Protein AF-A0A7S2RXZ2-F1 (afdb_monomer)

InterPro domains:
  IPR036188 FAD/NAD(P)-binding domain superfamily [G3DSA:3.50.50.60] (1-121)
  IPR036188 FAD/NAD(P)-bindi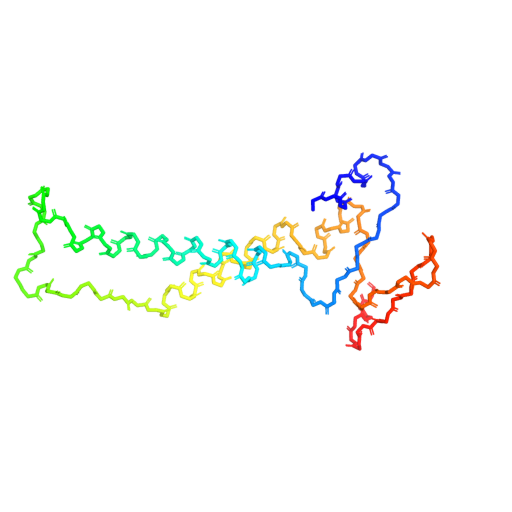ng domain superfamily [SSF51905] (6-117)

Organism: NCBI:txid1034831

Structure (mmCIF, N/CA/C/O backbone):
data_AF-A0A7S2RXZ2-F1
#
_entry.id   AF-A0A7S2RXZ2-F1
#
loop_
_atom_site.group_PDB
_atom_site.id
_atom_site.type_symbol
_atom_site.label_atom_id
_atom_site.label_alt_id
_atom_site.label_comp_id
_atom_site.label_asym_id
_atom_site.label_entity_id
_atom_site.label_seq_id
_atom_site.pdbx_PDB_ins_code
_atom_sit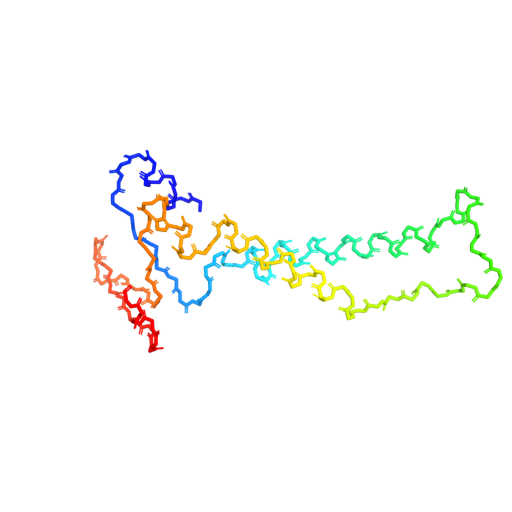e.Cartn_x
_atom_site.Cartn_y
_atom_site.Cartn_z
_atom_site.occupancy
_atom_site.B_iso_or_equiv
_atom_site.auth_seq_id
_atom_site.auth_comp_id
_atom_site.auth_asym_id
_atom_site.auth_atom_id
_atom_site.pdbx_PDB_model_num
ATOM 1 N N . ALA A 1 1 ? -8.843 8.563 5.090 1.00 66.25 1 ALA A N 1
ATOM 2 C CA . ALA A 1 1 ? -9.377 9.857 4.592 1.00 66.25 1 ALA A CA 1
ATOM 3 C C . ALA A 1 1 ? -10.456 10.448 5.511 1.00 66.25 1 ALA A C 1
ATOM 5 O O . ALA A 1 1 ? -10.205 11.487 6.108 1.00 66.25 1 ALA A O 1
ATOM 6 N N . PHE A 1 2 ? -11.617 9.803 5.693 1.00 82.88 2 PHE A N 1
ATOM 7 C CA . PHE A 1 2 ? -12.690 10.344 6.550 1.00 82.88 2 PHE A CA 1
ATOM 8 C C . PHE A 1 2 ? -12.361 10.365 8.046 1.00 82.88 2 PHE A C 1
ATOM 10 O O . PHE A 1 2 ? -12.740 11.308 8.733 1.00 82.88 2 PHE A O 1
ATOM 17 N N . SER A 1 3 ? -11.607 9.378 8.535 1.00 85.62 3 SER A N 1
ATOM 18 C CA . S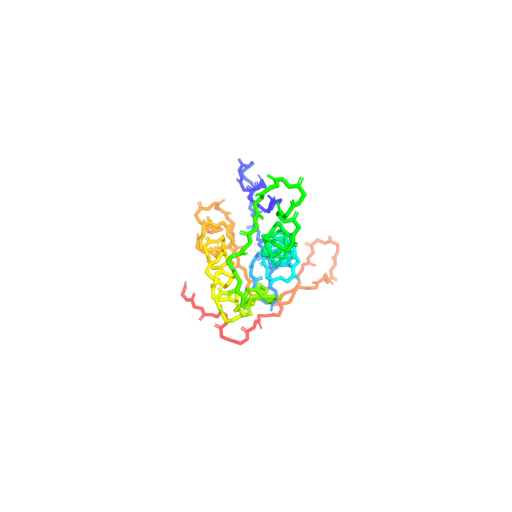ER A 1 3 ? -11.147 9.348 9.927 1.00 85.62 3 SER A CA 1
ATOM 19 C C . SER A 1 3 ? -10.316 10.590 10.281 1.00 85.62 3 SER A C 1
ATOM 21 O O . SER A 1 3 ? -10.654 11.324 11.206 1.00 85.62 3 SER A O 1
ATOM 23 N N . ARG A 1 4 ? -9.294 10.881 9.463 1.00 87.25 4 ARG A N 1
ATOM 24 C CA . ARG A 1 4 ? -8.438 12.079 9.564 1.00 87.25 4 ARG A CA 1
ATOM 25 C C . ARG A 1 4 ? -9.262 13.369 9.495 1.00 87.25 4 ARG A C 1
ATOM 27 O O . ARG A 1 4 ? -9.003 14.308 10.238 1.00 87.25 4 ARG A O 1
ATOM 34 N N . PHE A 1 5 ? -10.260 13.423 8.610 1.00 89.75 5 PHE A N 1
ATOM 35 C CA . PHE A 1 5 ? -11.153 14.578 8.506 1.00 89.75 5 PHE A CA 1
ATOM 36 C C . PHE A 1 5 ? -11.950 14.785 9.800 1.00 89.75 5 PHE A C 1
ATOM 38 O O . PHE A 1 5 ? -11.916 15.876 10.348 1.00 89.75 5 PHE A O 1
ATOM 45 N N . GLY A 1 6 ? -12.593 13.747 10.345 1.00 89.38 6 GLY A N 1
ATOM 46 C CA . GLY A 1 6 ? -13.354 13.854 11.596 1.00 89.38 6 GLY A CA 1
ATOM 47 C C . GLY A 1 6 ? -12.516 14.351 12.780 1.00 89.38 6 GLY A C 1
ATOM 48 O O . GLY A 1 6 ? -12.963 15.235 13.513 1.00 89.38 6 GLY A O 1
ATOM 49 N N . ALA A 1 7 ? -11.284 13.852 12.916 1.00 91.00 7 ALA A N 1
ATOM 50 C CA . ALA A 1 7 ? -10.361 14.283 13.966 1.00 91.00 7 ALA A CA 1
ATOM 51 C C . ALA A 1 7 ? -9.983 15.771 13.837 1.00 91.00 7 ALA A C 1
ATOM 53 O O . ALA A 1 7 ? -10.002 16.500 14.827 1.00 91.00 7 ALA A O 1
ATOM 54 N N . LYS A 1 8 ? -9.763 16.273 12.609 1.00 90.56 8 LYS A N 1
ATOM 55 C CA . LYS A 1 8 ? -9.511 17.707 12.355 1.00 90.56 8 LYS A CA 1
ATOM 56 C C . LYS A 1 8 ? -10.661 18.625 12.788 1.00 90.56 8 LYS A C 1
ATOM 58 O O . LYS A 1 8 ? -10.418 19.790 13.078 1.00 90.56 8 LYS A O 1
ATOM 63 N N . PHE A 1 9 ? -11.892 18.117 12.857 1.00 92.81 9 PHE A N 1
ATOM 64 C CA . PHE A 1 9 ? -13.062 18.849 13.365 1.00 92.81 9 PHE A CA 1
ATOM 65 C C . PHE A 1 9 ? -13.337 18.585 14.857 1.00 92.81 9 PHE A C 1
ATOM 67 O O . PHE A 1 9 ? -14.449 18.822 15.336 1.00 92.81 9 PHE A O 1
ATOM 74 N N . GLY A 1 10 ? -12.349 18.071 15.597 1.00 91.00 10 GLY A N 1
ATOM 75 C CA . GLY A 1 10 ? -12.437 17.853 17.042 1.00 91.00 10 GLY A CA 1
ATOM 76 C C . GLY A 1 10 ? -13.372 16.714 17.448 1.00 91.00 10 GLY A C 1
ATOM 77 O O . GLY A 1 10 ? -13.859 16.689 18.578 1.00 91.00 10 GLY A O 1
ATOM 78 N N . LYS A 1 11 ? -13.684 15.781 16.539 1.00 95.06 11 LYS A N 1
ATOM 79 C CA . LYS A 1 11 ? -14.462 14.584 16.882 1.00 95.06 11 LYS A CA 1
ATOM 80 C C . LYS A 1 11 ? -13.544 13.501 17.433 1.00 95.06 11 LYS A C 1
ATOM 82 O O . LYS A 1 11 ? -12.430 13.324 16.952 1.00 95.06 11 LYS A O 1
ATOM 87 N N . SER A 1 12 ? -14.049 12.734 18.397 1.00 94.81 12 SER A N 1
ATOM 88 C CA . SER A 1 12 ? -13.418 11.474 18.787 1.00 94.81 12 SER A CA 1
ATOM 89 C C . SER A 1 12 ? -13.628 10.459 17.666 1.00 94.81 12 SER A C 1
ATOM 91 O O . SER A 1 12 ? -14.768 10.192 17.277 1.00 94.81 12 SER A O 1
ATOM 93 N N . VAL A 1 13 ? -12.533 9.943 17.108 1.00 96.38 13 VAL A N 1
ATOM 94 C CA . VAL A 1 13 ? -12.555 9.031 15.963 1.00 96.38 13 VAL A CA 1
ATOM 95 C C . VAL A 1 13 ? -11.768 7.770 16.289 1.00 96.38 13 VAL A C 1
ATOM 97 O O . VAL A 1 13 ? -10.622 7.830 16.734 1.00 96.38 13 VAL A O 1
ATOM 100 N N . VAL A 1 14 ? -12.383 6.627 15.994 1.00 95.12 14 VAL A N 1
ATOM 101 C CA . VAL A 1 14 ? -11.741 5.314 16.013 1.00 95.12 14 VAL A CA 1
ATOM 102 C C . VAL A 1 14 ? -11.761 4.741 14.596 1.00 95.12 14 VAL A C 1
ATOM 104 O O . VAL A 1 14 ? -12.796 4.758 13.930 1.00 95.12 14 VAL A O 1
ATOM 107 N N . LEU A 1 15 ? -10.617 4.243 14.134 1.00 94.94 15 LEU A N 1
ATOM 108 C CA . LEU A 1 15 ? -10.464 3.440 12.925 1.00 94.94 15 LEU A CA 1
ATOM 109 C C . LEU A 1 15 ? -10.327 1.973 13.339 1.00 94.94 15 LEU A C 1
ATOM 111 O O . LEU A 1 15 ? -9.436 1.643 14.114 1.00 94.94 15 LEU A O 1
ATOM 115 N N . VAL A 1 16 ? -11.181 1.097 12.814 1.00 95.31 16 VAL A N 1
ATOM 116 C CA . VAL A 1 16 ? -11.057 -0.352 13.016 1.00 95.31 16 VAL A CA 1
ATOM 117 C C . VAL A 1 16 ? -10.643 -0.996 11.699 1.00 95.31 16 VAL A C 1
ATOM 119 O O . VAL A 1 16 ? -11.320 -0.798 10.692 1.00 95.31 16 VAL A O 1
ATOM 122 N N . GLU A 1 17 ? -9.542 -1.743 11.706 1.00 94.06 17 GLU A N 1
ATOM 123 C CA . GLU A 1 17 ? -8.997 -2.425 10.528 1.00 94.06 17 GLU A CA 1
ATOM 124 C C . GLU A 1 17 ? -8.689 -3.887 10.861 1.00 94.06 17 GLU A C 1
ATOM 126 O O . GLU A 1 17 ? -8.060 -4.179 11.869 1.00 94.06 17 GLU A O 1
ATOM 131 N N . LYS A 1 18 ? -9.121 -4.820 10.012 1.00 93.19 18 LYS A N 1
ATOM 132 C CA . LYS A 1 18 ? -8.966 -6.266 10.245 1.00 93.19 18 LYS A CA 1
ATOM 133 C C . LYS A 1 18 ? -7.638 -6.828 9.745 1.00 93.19 18 LYS A C 1
ATOM 135 O O . LYS A 1 18 ? -7.302 -7.960 10.067 1.00 93.19 18 LYS A O 1
ATOM 140 N N . ALA A 1 19 ? -6.962 -6.118 8.852 1.00 90.06 19 ALA A N 1
ATOM 141 C CA . ALA A 1 19 ? -5.728 -6.563 8.232 1.00 90.06 19 ALA A CA 1
ATOM 142 C C . ALA A 1 19 ? -4.669 -5.471 8.376 1.00 90.06 19 ALA A C 1
ATOM 144 O O . ALA A 1 19 ? -4.122 -5.275 9.456 1.00 90.06 19 ALA A O 1
ATOM 145 N N . ARG A 1 20 ? -4.377 -4.752 7.291 1.00 89.81 20 ARG A N 1
ATOM 146 C CA . ARG A 1 20 ? -3.352 -3.712 7.261 1.00 89.81 20 ARG A CA 1
ATOM 147 C C . ARG A 1 20 ? -3.974 -2.379 6.881 1.00 89.81 20 ARG A C 1
ATOM 149 O O . ARG A 1 20 ? -4.712 -2.294 5.898 1.00 89.81 20 ARG A O 1
ATOM 156 N N . THR A 1 21 ? -3.648 -1.335 7.639 1.00 91.62 21 THR A N 1
ATOM 157 C CA . THR A 1 21 ? -4.109 0.026 7.352 1.00 91.62 21 THR A CA 1
ATOM 158 C C . THR A 1 21 ? -3.606 0.504 5.984 1.00 91.62 21 THR A C 1
ATOM 160 O O . THR A 1 21 ? -2.619 -0.002 5.446 1.0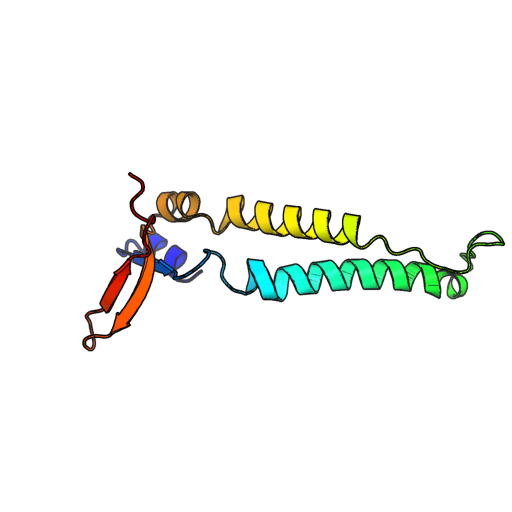0 91.62 21 THR A O 1
ATOM 163 N N . GLY A 1 22 ? -4.352 1.423 5.369 1.00 90.69 22 GLY A N 1
ATOM 164 C CA . GLY A 1 22 ? -4.192 1.837 3.966 1.00 90.69 22 GLY A CA 1
ATOM 165 C C . GLY A 1 22 ? -5.099 1.080 2.989 1.00 90.69 22 GLY A C 1
ATOM 166 O O . GLY A 1 22 ? -5.446 1.600 1.925 1.00 90.69 22 GLY A O 1
ATOM 167 N N . GLY A 1 23 ? -5.571 -0.109 3.382 1.00 92.38 23 GLY A N 1
ATOM 168 C CA . GLY A 1 23 ? -6.560 -0.884 2.635 1.00 92.38 23 GLY A CA 1
ATOM 169 C C . GLY A 1 23 ? -6.115 -1.233 1.213 1.00 92.38 23 GLY A C 1
ATOM 170 O O . GLY A 1 23 ? -4.926 -1.265 0.883 1.00 92.38 23 GLY A O 1
ATOM 171 N N . ASP A 1 24 ? -7.086 -1.487 0.337 1.00 93.75 24 ASP A N 1
ATOM 172 C CA . ASP A 1 24 ? -6.791 -2.003 -0.999 1.00 93.75 24 ASP A CA 1
ATOM 173 C C . ASP A 1 24 ? -5.960 -1.034 -1.833 1.00 93.75 24 ASP A C 1
ATOM 175 O O . ASP A 1 24 ? -5.052 -1.469 -2.530 1.00 93.75 24 ASP A O 1
ATOM 179 N N . CYS A 1 25 ? -6.220 0.275 -1.764 1.00 93.19 25 CYS A N 1
ATOM 180 C CA . CYS A 1 25 ? -5.542 1.266 -2.603 1.00 93.19 25 CYS A CA 1
ATOM 181 C C . CYS A 1 25 ? -4.010 1.151 -2.513 1.00 93.19 25 CYS A C 1
ATOM 183 O O . CYS A 1 25 ? -3.343 1.097 -3.554 1.00 93.19 25 CYS A O 1
ATOM 185 N N . THR A 1 26 ? -3.494 1.059 -1.286 1.00 94.25 26 THR A N 1
ATOM 186 C CA . THR A 1 26 ? -2.064 0.964 -0.976 1.00 94.25 26 THR A CA 1
ATOM 187 C C . THR A 1 26 ? -1.526 -0.436 -1.271 1.00 94.25 26 THR A C 1
ATOM 189 O O . THR A 1 26 ? -0.492 -0.574 -1.925 1.00 94.25 26 THR A O 1
ATOM 192 N N . TRP A 1 27 ? -2.237 -1.493 -0.868 1.00 94.38 2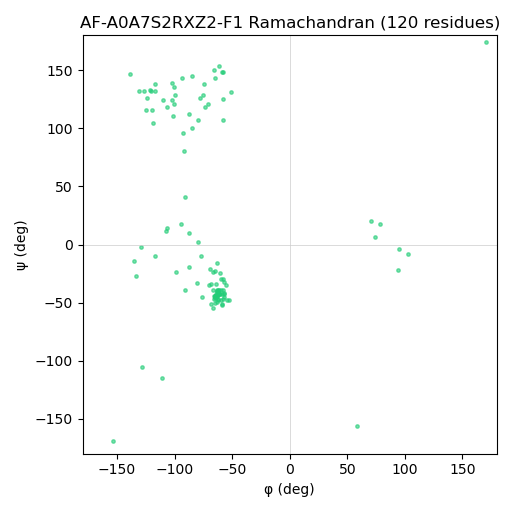7 TRP A N 1
ATOM 193 C CA . TRP A 1 27 ? -1.673 -2.849 -0.882 1.00 94.38 27 TRP A CA 1
ATOM 194 C C . TRP A 1 27 ? -1.904 -3.635 -2.171 1.00 94.38 27 TRP A C 1
ATOM 196 O O . TRP A 1 27 ? -0.986 -4.324 -2.631 1.00 94.38 27 TRP A O 1
ATOM 206 N N . TYR A 1 28 ? -3.091 -3.511 -2.770 1.00 93.62 28 TYR A N 1
ATOM 207 C CA . TYR A 1 28 ? -3.585 -4.443 -3.797 1.00 93.62 28 TYR A CA 1
ATOM 208 C C . TYR A 1 28 ? -4.217 -3.771 -5.023 1.00 93.62 28 TYR A C 1
ATOM 210 O O . TYR A 1 28 ? -4.410 -4.410 -6.052 1.00 93.62 28 TYR A O 1
ATOM 218 N N . GLY A 1 29 ? -4.522 -2.482 -4.941 1.00 94.38 29 GLY A N 1
ATOM 219 C CA . GLY A 1 29 ? -5.324 -1.752 -5.908 1.00 94.38 29 GLY A CA 1
ATOM 220 C C . GLY A 1 29 ? -4.498 -0.739 -6.683 1.00 94.38 29 GLY A C 1
ATOM 221 O O . GLY A 1 29 ? -3.623 -1.079 -7.484 1.00 94.38 29 GLY A O 1
ATOM 222 N N . CYS A 1 30 ? -4.815 0.538 -6.482 1.00 95.44 30 CYS A N 1
ATOM 223 C CA . CYS A 1 30 ? -4.300 1.640 -7.284 1.00 95.44 30 CYS A CA 1
ATOM 224 C C . CYS A 1 30 ? -2.773 1.729 -7.319 1.00 95.44 30 CYS A C 1
ATOM 226 O O . CYS A 1 30 ? -2.231 1.961 -8.401 1.00 95.44 30 CYS A O 1
ATOM 228 N N . VAL A 1 31 ? -2.097 1.587 -6.176 1.00 95.75 31 VAL A N 1
ATOM 229 C CA . VAL A 1 31 ? -0.640 1.744 -6.078 1.00 95.75 31 VAL A CA 1
ATOM 230 C C . VAL A 1 31 ? 0.080 0.628 -6.854 1.00 95.75 31 VAL A C 1
ATOM 232 O O . VAL A 1 31 ? 0.808 0.967 -7.796 1.00 95.75 31 VAL A O 1
ATOM 235 N N . PRO A 1 32 ? -0.184 -0.676 -6.602 1.00 95.81 32 PRO A N 1
ATOM 236 C CA . PRO A 1 32 ? 0.358 -1.759 -7.426 1.00 95.81 32 PRO A CA 1
ATOM 237 C C . PRO A 1 32 ? 0.046 -1.621 -8.910 1.00 95.81 32 PRO A C 1
ATOM 239 O O . PRO A 1 32 ? 0.946 -1.703 -9.749 1.00 95.81 32 PRO A O 1
ATOM 242 N N . SER A 1 33 ? -1.215 -1.337 -9.240 1.00 97.00 33 SER A N 1
ATOM 243 C CA . SER A 1 33 ? -1.657 -1.229 -10.631 1.00 97.00 33 SER A CA 1
ATOM 244 C C . SER A 1 33 ? -0.886 -0.141 -11.376 1.00 97.00 33 SER A C 1
ATOM 246 O O . SER A 1 33 ? -0.368 -0.370 -12.469 1.00 97.00 33 SER A O 1
ATOM 248 N N . LYS A 1 34 ? -0.753 1.050 -10.778 1.00 96.56 34 LYS A N 1
ATOM 249 C CA . LYS A 1 34 ? -0.060 2.182 -11.410 1.00 96.56 34 LYS A CA 1
ATOM 250 C C . LYS A 1 34 ? 1.448 1.957 -11.509 1.00 96.56 34 LYS A C 1
ATOM 252 O O . LYS A 1 34 ? 2.040 2.352 -12.517 1.00 96.56 34 LYS A O 1
ATOM 257 N N . ALA A 1 35 ? 2.067 1.296 -10.530 1.00 95.69 35 ALA A N 1
ATOM 258 C CA . ALA A 1 35 ? 3.484 0.942 -10.594 1.00 95.69 35 ALA A CA 1
ATOM 259 C C . ALA A 1 35 ? 3.777 -0.005 -11.770 1.00 95.69 35 ALA A C 1
ATOM 261 O O . ALA A 1 35 ? 4.677 0.265 -12.571 1.00 95.69 35 ALA A O 1
ATOM 262 N N . LEU A 1 36 ? 2.964 -1.056 -11.929 1.00 96.69 36 LEU A N 1
ATOM 263 C CA . LEU A 1 36 ? 3.086 -2.015 -13.029 1.00 96.69 36 LEU A CA 1
ATOM 264 C C . LEU A 1 36 ? 2.802 -1.369 -14.390 1.00 96.69 36 LEU A C 1
ATOM 266 O O . LEU A 1 36 ? 3.586 -1.540 -15.324 1.00 96.69 36 LEU A O 1
ATOM 270 N N . ILE A 1 37 ? 1.744 -0.555 -14.496 1.00 97.62 37 ILE A N 1
ATOM 271 C CA . ILE A 1 37 ? 1.426 0.196 -15.723 1.00 97.62 37 ILE A CA 1
ATOM 272 C C . ILE A 1 37 ? 2.594 1.105 -16.123 1.00 97.62 37 ILE A C 1
ATOM 274 O O . ILE A 1 37 ? 2.908 1.216 -17.310 1.00 97.62 37 ILE A O 1
ATOM 278 N N . ARG A 1 38 ? 3.277 1.749 -15.165 1.00 97.31 38 ARG A N 1
ATOM 279 C CA . ARG A 1 38 ? 4.448 2.586 -15.468 1.00 97.31 38 ARG A CA 1
ATOM 280 C C . ARG A 1 38 ? 5.595 1.765 -16.060 1.00 97.31 38 ARG A C 1
ATOM 282 O O . ARG A 1 38 ? 6.174 2.206 -17.051 1.00 97.31 38 ARG A O 1
ATOM 289 N N . SER A 1 39 ? 5.893 0.594 -15.499 1.00 96.62 39 SER A N 1
ATOM 290 C CA . SER A 1 39 ? 6.920 -0.310 -16.038 1.00 96.62 39 SER A CA 1
ATOM 291 C C . SER A 1 39 ? 6.543 -0.833 -17.428 1.00 96.62 39 SER A C 1
ATOM 293 O O . SER A 1 39 ? 7.364 -0.809 -18.343 1.00 96.62 39 SER A O 1
ATOM 295 N N . ALA A 1 40 ? 5.276 -1.204 -17.633 1.00 96.00 40 ALA A N 1
ATOM 296 C CA . ALA A 1 40 ? 4.767 -1.635 -18.934 1.00 96.00 40 ALA A CA 1
ATOM 297 C C . ALA A 1 40 ? 4.880 -0.530 -19.998 1.00 96.00 40 ALA A C 1
ATOM 299 O O . ALA A 1 40 ? 5.314 -0.794 -21.120 1.00 96.00 40 ALA A O 1
ATOM 300 N N . ARG A 1 41 ? 4.553 0.720 -19.639 1.00 96.75 41 ARG A N 1
ATOM 301 C CA . ARG A 1 41 ? 4.718 1.890 -20.517 1.00 96.75 41 ARG A CA 1
ATOM 302 C C . ARG A 1 41 ? 6.179 2.133 -20.884 1.00 96.75 41 ARG A C 1
ATOM 304 O O . ARG A 1 41 ? 6.449 2.426 -22.042 1.00 96.75 41 ARG A O 1
ATOM 311 N N . ALA A 1 42 ? 7.107 1.990 -19.936 1.00 94.44 42 ALA A N 1
ATOM 312 C CA . ALA A 1 42 ? 8.537 2.123 -20.214 1.00 94.44 42 ALA A CA 1
ATOM 313 C C . ALA A 1 42 ? 9.010 1.052 -21.208 1.00 94.44 42 ALA A C 1
ATOM 315 O O . ALA A 1 42 ? 9.615 1.376 -22.227 1.00 94.44 42 ALA A O 1
ATOM 316 N N . ALA A 1 43 ? 8.638 -0.209 -20.976 1.00 92.62 43 ALA A N 1
ATOM 317 C CA . ALA A 1 43 ? 8.978 -1.301 -21.879 1.00 92.62 43 ALA A CA 1
ATOM 318 C C . ALA A 1 43 ? 8.364 -1.114 -23.282 1.00 92.62 43 ALA A C 1
ATOM 320 O O . ALA A 1 43 ? 9.013 -1.379 -24.291 1.00 92.62 43 ALA A O 1
ATOM 321 N N . HIS A 1 44 ? 7.125 -0.621 -23.362 1.00 92.38 44 HIS A N 1
ATOM 322 C CA . HIS A 1 44 ? 6.471 -0.305 -24.633 1.00 92.38 44 HIS A CA 1
ATOM 323 C C . HIS A 1 44 ? 7.142 0.864 -25.369 1.00 92.38 44 HIS A C 1
ATOM 325 O O . HIS A 1 44 ? 7.287 0.808 -26.589 1.00 92.38 44 HIS A O 1
ATOM 331 N N . ALA A 1 45 ? 7.579 1.902 -24.652 1.00 91.31 45 ALA A N 1
ATOM 332 C CA . ALA A 1 45 ? 8.288 3.033 -25.245 1.00 91.31 45 ALA A CA 1
ATOM 333 C C . ALA A 1 45 ? 9.604 2.594 -25.902 1.00 91.31 45 ALA A C 1
ATOM 335 O O . ALA A 1 45 ? 9.874 3.002 -27.026 1.00 91.31 45 ALA A O 1
ATOM 336 N N . VAL A 1 46 ? 10.366 1.706 -25.249 1.00 89.12 46 VAL A N 1
ATOM 337 C CA . VAL A 1 46 ? 11.590 1.130 -25.831 1.00 89.12 46 VAL A CA 1
ATOM 338 C C . VAL A 1 46 ? 11.261 0.260 -27.047 1.00 89.12 46 VAL A C 1
ATOM 340 O O . VAL A 1 46 ? 11.849 0.448 -28.102 1.00 89.12 46 VAL A O 1
ATOM 343 N N . ARG A 1 47 ? 10.265 -0.634 -26.955 1.00 87.06 47 ARG A N 1
ATOM 344 C CA . ARG A 1 47 ? 9.855 -1.477 -28.099 1.00 87.06 47 ARG A CA 1
ATOM 345 C C . ARG A 1 47 ? 9.397 -0.681 -29.320 1.00 87.06 47 ARG A C 1
ATOM 347 O O . ARG A 1 47 ? 9.501 -1.167 -30.437 1.00 87.06 47 ARG A O 1
ATOM 354 N N . THR A 1 48 ? 8.838 0.508 -29.112 1.00 89.12 48 THR A N 1
ATOM 355 C CA . THR A 1 48 ? 8.258 1.326 -30.186 1.00 89.12 48 THR A CA 1
ATOM 356 C C . THR A 1 48 ? 9.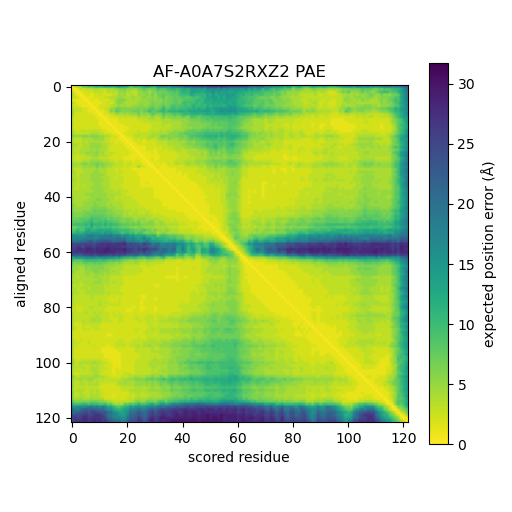104 2.545 -30.540 1.00 89.12 48 THR A C 1
ATOM 358 O O . THR A 1 48 ? 8.631 3.404 -31.279 1.00 89.12 48 THR A O 1
ATOM 361 N N . SER A 1 49 ? 10.346 2.639 -30.054 1.00 90.38 49 SER A N 1
ATOM 362 C CA . SER A 1 49 ? 11.206 3.817 -30.233 1.00 90.38 49 SER A CA 1
ATOM 363 C C . SER A 1 49 ? 11.635 4.049 -31.687 1.00 90.38 49 SER A C 1
ATOM 365 O O . SER A 1 49 ? 11.889 5.189 -32.074 1.00 90.38 49 SER A O 1
ATOM 367 N N . GLY A 1 50 ? 11.634 2.997 -32.515 1.00 88.38 50 GLY A N 1
ATOM 368 C CA . GLY A 1 50 ? 12.018 3.066 -33.929 1.00 88.38 50 GLY A CA 1
ATOM 369 C C . GLY A 1 50 ? 11.184 4.052 -34.754 1.00 88.38 50 GLY A C 1
ATOM 370 O O . GLY A 1 50 ? 11.721 4.695 -35.652 1.00 88.38 50 GLY A O 1
ATOM 371 N N . LYS A 1 51 ? 9.910 4.283 -34.395 1.00 89.44 51 LYS A N 1
ATOM 372 C CA . LYS A 1 51 ? 9.057 5.293 -35.062 1.00 89.44 51 LYS A CA 1
ATOM 373 C C . LYS A 1 51 ? 9.567 6.730 -34.904 1.00 89.44 51 LYS A C 1
ATOM 375 O O . LYS A 1 51 ? 9.112 7.622 -35.608 1.00 89.44 51 LYS A O 1
ATOM 380 N N . TYR A 1 52 ? 10.477 6.951 -33.959 1.00 91.50 52 TYR A N 1
ATOM 381 C CA . TYR A 1 52 ? 11.123 8.234 -33.700 1.00 91.50 52 TYR A CA 1
ATOM 382 C C . TYR A 1 52 ? 12.587 8.247 -34.165 1.00 91.50 52 TYR A C 1
ATOM 384 O O . TYR A 1 52 ? 13.350 9.111 -33.746 1.00 91.50 52 TYR A O 1
ATOM 392 N N . GLY A 1 53 ? 13.009 7.269 -34.975 1.00 88.56 53 GLY A N 1
ATOM 393 C CA . GLY A 1 53 ? 14.397 7.137 -35.429 1.00 88.56 53 GLY A CA 1
ATOM 394 C C . GLY A 1 53 ? 15.371 6.638 -34.354 1.00 88.56 53 GLY A C 1
ATOM 395 O O . GLY A 1 53 ? 16.571 6.583 -34.602 1.00 88.56 53 GLY A O 1
ATOM 396 N N . VAL A 1 54 ? 14.881 6.250 -33.170 1.00 86.25 54 VAL A N 1
ATOM 397 C CA . VAL A 1 54 ? 15.702 5.678 -32.094 1.00 86.25 54 VAL A CA 1
ATOM 398 C C . VAL A 1 54 ? 15.680 4.161 -32.225 1.00 86.25 54 VAL A C 1
ATOM 400 O O . VAL A 1 54 ? 14.748 3.497 -31.765 1.00 86.25 54 VAL A O 1
ATOM 403 N N . VAL A 1 55 ? 16.702 3.615 -32.874 1.00 80.62 55 VAL A N 1
ATOM 404 C CA . VAL A 1 55 ? 16.866 2.172 -33.071 1.00 80.62 55 VAL A CA 1
ATOM 405 C C . VAL A 1 55 ? 17.858 1.600 -32.051 1.00 80.62 55 VAL A C 1
ATOM 407 O O . VAL A 1 55 ? 18.955 2.142 -31.899 1.00 80.62 55 VAL A O 1
ATOM 410 N N . PRO A 1 56 ? 17.499 0.529 -31.320 1.00 71.62 56 PRO A N 1
ATOM 411 C CA . PRO A 1 56 ? 18.464 -0.221 -30.522 1.00 71.62 56 PRO A CA 1
ATOM 412 C C . PRO A 1 56 ? 19.594 -0.761 -31.412 1.00 71.62 56 PRO A C 1
ATOM 414 O O . PRO A 1 56 ? 19.362 -1.082 -32.576 1.00 71.62 56 PRO A O 1
ATOM 417 N N . ARG A 1 57 ? 20.816 -0.876 -30.875 1.00 73.69 57 ARG A N 1
ATOM 418 C CA . ARG A 1 57 ? 21.933 -1.517 -31.593 1.00 73.69 57 ARG A CA 1
ATOM 419 C C . ARG A 1 57 ? 21.591 -2.970 -31.960 1.00 73.69 57 ARG A C 1
ATOM 421 O O . ARG A 1 57 ? 20.854 -3.635 -31.231 1.00 73.69 57 ARG A O 1
ATOM 428 N N . GLU A 1 58 ? 22.142 -3.442 -33.081 1.00 65.50 58 GLU A N 1
ATOM 429 C CA . GLU A 1 58 ? 21.952 -4.809 -33.587 1.00 65.50 58 GLU A CA 1
ATOM 430 C C . GLU A 1 58 ? 22.228 -5.864 -32.496 1.00 65.50 58 GLU A C 1
ATOM 432 O O . GLU A 1 58 ? 23.222 -5.779 -31.775 1.00 65.50 58 GLU A O 1
ATOM 437 N N . GLY A 1 59 ? 21.298 -6.819 -32.347 1.00 61.66 59 GLY A N 1
ATOM 438 C CA . GLY A 1 59 ? 21.236 -7.809 -31.256 1.00 61.66 59 GLY A CA 1
ATOM 439 C C . GLY A 1 59 ? 20.189 -7.515 -30.163 1.00 61.66 59 GLY A C 1
ATOM 440 O O . GLY A 1 59 ? 19.936 -8.360 -29.308 1.00 61.66 59 GLY A O 1
ATOM 441 N N . GLY A 1 60 ? 19.556 -6.336 -30.183 1.00 57.38 60 GLY A N 1
ATOM 442 C CA . GLY A 1 60 ? 18.647 -5.834 -29.140 1.00 57.38 60 GLY A CA 1
ATOM 443 C C . GLY A 1 60 ? 17.151 -6.147 -29.301 1.00 57.38 60 GLY A C 1
ATOM 444 O O . GLY A 1 60 ? 16.328 -5.271 -29.038 1.00 57.38 60 GLY A O 1
ATOM 445 N N . GLU A 1 61 ? 16.767 -7.351 -29.732 1.00 57.00 61 GLU A N 1
ATOM 446 C CA . GLU A 1 61 ? 15.362 -7.657 -30.081 1.00 57.00 61 GLU A CA 1
ATOM 447 C C . GLU A 1 61 ? 14.405 -7.891 -28.900 1.00 57.00 61 GLU A C 1
ATOM 449 O O . GLU A 1 61 ? 13.188 -7.889 -29.085 1.00 57.00 61 GLU A O 1
ATOM 454 N N . ALA A 1 62 ? 14.886 -8.014 -27.664 1.00 66.50 62 ALA A N 1
ATOM 455 C CA . ALA A 1 62 ? 14.003 -8.187 -26.516 1.00 66.50 62 ALA A CA 1
ATOM 456 C C . ALA A 1 62 ? 14.280 -7.125 -25.458 1.00 66.50 62 ALA A C 1
ATOM 458 O O . ALA A 1 62 ? 15.333 -7.104 -24.827 1.00 66.50 62 ALA A O 1
ATOM 459 N N . VAL A 1 63 ? 13.294 -6.259 -25.207 1.00 81.12 63 VAL A N 1
ATOM 460 C CA . VAL A 1 63 ? 13.265 -5.506 -23.951 1.00 81.12 63 VAL A CA 1
ATOM 461 C C . VAL A 1 63 ? 13.242 -6.521 -22.813 1.00 81.12 63 VAL A C 1
ATOM 463 O O . VAL A 1 63 ? 12.218 -7.166 -22.581 1.00 81.12 63 VAL A O 1
ATOM 466 N N . GLN A 1 64 ? 14.365 -6.660 -22.112 1.00 87.31 64 GLN A N 1
ATOM 467 C CA . GLN A 1 64 ? 14.451 -7.512 -20.937 1.00 87.31 64 GLN A CA 1
ATOM 468 C C . GLN A 1 64 ? 13.712 -6.836 -19.782 1.00 87.31 64 GLN A C 1
ATO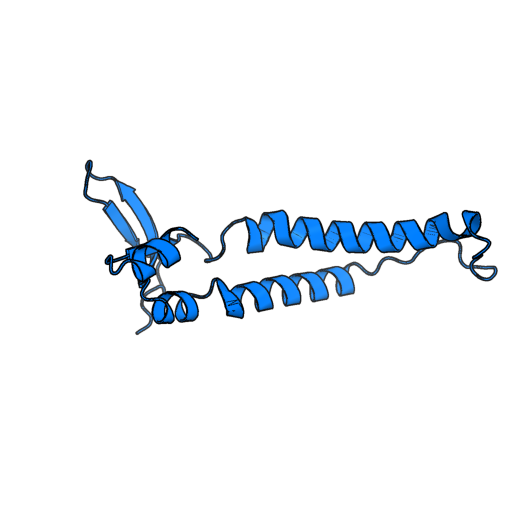M 470 O O . GLN A 1 64 ? 14.049 -5.730 -19.358 1.00 87.31 64 GLN A O 1
ATOM 475 N N . VAL A 1 65 ? 12.671 -7.500 -19.285 1.00 91.38 65 VAL A N 1
ATOM 476 C CA . VAL A 1 65 ? 11.891 -7.027 -18.140 1.00 91.38 65 VAL A CA 1
ATOM 477 C C . VAL A 1 65 ? 12.334 -7.792 -16.903 1.00 91.38 65 VAL A C 1
ATOM 479 O O . VAL A 1 65 ? 12.045 -8.979 -16.764 1.00 91.38 65 VAL A O 1
ATOM 482 N N . ASP A 1 66 ? 13.004 -7.102 -15.984 1.00 95.25 66 ASP A N 1
ATOM 483 C CA . ASP A 1 66 ? 13.344 -7.663 -14.680 1.00 95.25 66 ASP A CA 1
ATOM 484 C C . ASP A 1 66 ? 12.179 -7.481 -13.695 1.00 95.25 66 ASP A C 1
ATOM 486 O O . ASP A 1 66 ? 11.957 -6.414 -13.112 1.00 95.25 66 ASP A O 1
ATOM 490 N N . MET A 1 67 ? 11.412 -8.554 -13.501 1.00 95.62 67 MET A N 1
ATOM 491 C CA . MET A 1 67 ? 10.291 -8.559 -12.562 1.00 95.62 67 MET A CA 1
ATOM 492 C C . MET A 1 67 ? 10.726 -8.483 -11.095 1.00 95.62 67 MET A C 1
ATOM 494 O O . MET A 1 67 ? 9.912 -8.092 -10.258 1.00 95.62 67 MET A O 1
ATOM 498 N N . LYS A 1 68 ? 11.970 -8.844 -10.758 1.00 97.69 68 LYS A N 1
ATOM 499 C CA . LYS A 1 68 ? 12.502 -8.709 -9.398 1.00 97.69 68 LYS A CA 1
ATOM 500 C C . LYS A 1 68 ? 12.657 -7.230 -9.052 1.00 97.69 68 LYS A C 1
ATOM 502 O O . LYS A 1 68 ? 12.048 -6.789 -8.084 1.00 97.69 68 LYS A O 1
ATOM 507 N N . VAL A 1 69 ? 13.321 -6.459 -9.913 1.00 97.25 69 VAL A N 1
ATOM 508 C CA . VAL A 1 69 ? 13.490 -5.003 -9.735 1.00 97.25 69 VAL A CA 1
ATOM 509 C C . VAL A 1 69 ? 12.138 -4.282 -9.691 1.00 97.25 69 VAL A C 1
ATOM 511 O O . VAL A 1 69 ? 11.928 -3.370 -8.890 1.00 97.25 69 VAL A O 1
ATOM 514 N N . ILE A 1 70 ? 11.176 -4.703 -10.522 1.00 97.25 70 ILE A N 1
ATOM 515 C CA . ILE A 1 70 ? 9.819 -4.133 -10.501 1.00 97.25 70 ILE A CA 1
ATOM 516 C C . ILE A 1 70 ? 9.122 -4.401 -9.163 1.00 97.25 70 ILE A C 1
ATOM 518 O O . ILE A 1 70 ? 8.486 -3.490 -8.630 1.00 97.25 70 ILE A O 1
ATOM 522 N N . ARG A 1 71 ? 9.229 -5.625 -8.627 1.00 96.50 71 ARG A N 1
ATOM 523 C CA . ARG A 1 71 ? 8.650 -5.981 -7.323 1.00 96.50 71 ARG A CA 1
ATOM 524 C C . ARG A 1 71 ? 9.307 -5.208 -6.186 1.00 96.50 71 ARG A C 1
ATOM 526 O O . ARG A 1 71 ? 8.583 -4.603 -5.411 1.00 96.50 71 ARG A O 1
ATOM 533 N N . GLU A 1 72 ? 10.633 -5.127 -6.153 1.00 97.56 72 GLU A N 1
ATOM 534 C CA . GLU A 1 72 ? 11.372 -4.370 -5.131 1.00 97.56 72 GLU A CA 1
ATOM 535 C C . GLU A 1 72 ? 10.968 -2.890 -5.113 1.00 97.56 72 GLU A C 1
ATOM 537 O O . GLU A 1 72 ? 10.631 -2.340 -4.064 1.00 97.56 72 GLU A O 1
ATOM 542 N N . ARG A 1 73 ? 10.903 -2.247 -6.289 1.00 96.94 73 ARG A N 1
ATOM 543 C CA . ARG A 1 73 ? 10.418 -0.862 -6.407 1.00 96.94 73 ARG A CA 1
ATOM 544 C C . ARG A 1 73 ? 8.977 -0.724 -5.924 1.00 96.94 73 ARG A C 1
ATOM 546 O O . ARG A 1 73 ? 8.631 0.272 -5.286 1.00 96.94 73 ARG A O 1
ATOM 553 N N . LEU A 1 74 ? 8.119 -1.673 -6.282 1.00 96.88 74 LEU A N 1
ATOM 554 C CA . LEU A 1 74 ? 6.722 -1.661 -5.879 1.00 96.88 74 LEU A CA 1
ATOM 555 C C . LEU A 1 74 ? 6.586 -1.817 -4.354 1.00 96.88 74 LEU A C 1
ATOM 557 O O . LEU A 1 74 ? 5.832 -1.066 -3.741 1.00 96.88 74 LEU A O 1
ATOM 561 N N . ASP A 1 75 ? 7.315 -2.742 -3.739 1.00 96.12 75 ASP A N 1
ATOM 562 C CA . ASP A 1 75 ? 7.290 -2.967 -2.291 1.00 96.12 75 ASP A CA 1
ATOM 563 C C . ASP A 1 75 ? 7.806 -1.743 -1.536 1.00 96.12 75 ASP A C 1
ATOM 565 O O . ASP A 1 75 ? 7.129 -1.258 -0.632 1.00 96.12 75 ASP A O 1
ATOM 569 N N . SER A 1 76 ? 8.914 -1.155 -1.994 1.00 96.81 76 SER A N 1
ATOM 570 C CA . SER A 1 76 ? 9.428 0.113 -1.466 1.00 96.81 76 SER A CA 1
ATOM 571 C C . SER A 1 76 ? 8.410 1.256 -1.594 1.00 96.81 76 SER A C 1
ATOM 573 O O . SER A 1 76 ? 8.200 2.001 -0.641 1.00 96.81 76 SER A O 1
ATOM 575 N N . THR A 1 77 ? 7.711 1.366 -2.731 1.00 96.38 77 THR A N 1
ATOM 576 C CA . THR A 1 77 ? 6.678 2.401 -2.934 1.00 96.38 77 THR A CA 1
ATOM 577 C C . THR A 1 77 ? 5.503 2.219 -1.971 1.00 96.38 77 THR A C 1
ATOM 579 O O . THR A 1 77 ? 5.033 3.189 -1.383 1.00 96.38 77 THR A O 1
ATOM 582 N N . ARG A 1 78 ? 5.019 0.981 -1.807 1.00 96.62 78 ARG A N 1
ATOM 583 C CA . ARG A 1 78 ? 3.920 0.666 -0.882 1.00 96.62 78 ARG A CA 1
ATOM 584 C C . ARG A 1 78 ? 4.307 0.966 0.559 1.00 96.62 78 ARG A C 1
ATOM 586 O O . ARG A 1 78 ? 3.522 1.573 1.280 1.00 96.62 78 ARG A O 1
ATOM 593 N N . GLN A 1 79 ? 5.517 0.574 0.945 1.00 96.00 79 GLN A N 1
ATOM 594 C CA . GLN A 1 79 ? 6.024 0.787 2.291 1.00 96.00 79 GLN A CA 1
ATOM 595 C C . GLN A 1 79 ? 6.196 2.278 2.604 1.00 96.00 79 GLN A C 1
ATOM 597 O O . GLN A 1 79 ? 5.720 2.722 3.640 1.00 96.00 79 GLN A O 1
ATOM 602 N N . GLY A 1 80 ? 6.758 3.065 1.681 1.00 96.50 80 GLY A N 1
ATOM 603 C CA . GLY A 1 80 ? 6.906 4.510 1.878 1.00 96.50 80 GLY A CA 1
ATOM 604 C C . GLY A 1 80 ? 5.568 5.248 2.001 1.00 96.50 80 GLY A C 1
ATOM 605 O O . GLY A 1 80 ? 5.438 6.136 2.836 1.00 96.50 80 GLY A O 1
ATOM 606 N N . ILE A 1 81 ? 4.550 4.861 1.220 1.00 95.25 81 ILE A N 1
ATOM 607 C CA . ILE A 1 81 ? 3.189 5.412 1.373 1.00 95.25 81 ILE A CA 1
ATOM 608 C C . ILE A 1 81 ? 2.606 5.024 2.734 1.00 95.25 81 ILE A C 1
ATOM 610 O O . ILE A 1 81 ? 2.037 5.865 3.423 1.00 95.25 81 ILE A O 1
ATOM 614 N N . TYR A 1 82 ? 2.765 3.761 3.135 1.00 95.38 82 TYR A N 1
ATOM 615 C CA . TYR A 1 82 ? 2.261 3.283 4.416 1.00 95.38 82 TYR A CA 1
ATOM 616 C C . TYR A 1 82 ? 2.855 4.058 5.594 1.00 95.38 82 TYR A C 1
ATOM 618 O O . TYR A 1 82 ? 2.106 4.566 6.422 1.00 95.38 82 TYR A O 1
ATOM 626 N N . GLU A 1 83 ? 4.179 4.181 5.639 1.00 95.12 83 GLU A N 1
ATOM 627 C CA . GLU A 1 83 ? 4.899 4.879 6.709 1.00 95.12 83 GLU A CA 1
ATOM 628 C C . GLU A 1 83 ? 4.565 6.371 6.764 1.00 95.12 83 GLU A C 1
ATOM 630 O O . GLU A 1 83 ? 4.509 6.940 7.847 1.00 95.12 83 GLU A O 1
ATOM 635 N N . ALA A 1 84 ? 4.322 7.005 5.614 1.00 93.75 84 ALA A N 1
ATOM 636 C CA . ALA A 1 84 ? 4.033 8.433 5.558 1.00 93.75 84 ALA A CA 1
ATOM 637 C C . ALA A 1 84 ? 2.574 8.782 5.893 1.00 93.75 84 ALA A C 1
ATOM 639 O O . ALA A 1 84 ? 2.313 9.862 6.422 1.00 93.75 84 ALA A O 1
ATOM 640 N N . ASP A 1 85 ? 1.616 7.917 5.544 1.00 91.69 85 ASP A N 1
ATOM 641 C CA . ASP A 1 85 ? 0.202 8.311 5.501 1.00 91.69 85 ASP A CA 1
ATOM 642 C C . ASP A 1 85 ? -0.785 7.354 6.165 1.00 91.69 85 ASP A C 1
ATOM 644 O O . ASP A 1 85 ? -1.858 7.817 6.574 1.00 91.69 85 ASP A O 1
ATOM 648 N N . ASP A 1 86 ? -0.476 6.057 6.234 1.00 91.62 86 ASP A N 1
ATOM 649 C CA . ASP A 1 86 ? -1.444 5.020 6.607 1.00 91.62 86 ASP A CA 1
ATOM 650 C C . ASP A 1 86 ? -1.087 4.279 7.903 1.00 91.62 86 ASP A C 1
ATOM 652 O O . ASP A 1 86 ? -1.924 3.523 8.405 1.00 91.62 86 ASP A O 1
ATOM 656 N N . SER A 1 87 ? 0.112 4.461 8.460 1.00 93.75 87 SER A N 1
ATOM 657 C CA . SER A 1 87 ? 0.539 3.727 9.651 1.00 93.75 87 SER A CA 1
ATOM 658 C C . SER A 1 87 ? -0.295 4.097 10.892 1.00 93.75 87 SER A C 1
ATOM 660 O O . SER A 1 87 ? -0.799 5.223 10.996 1.00 93.75 87 SER A O 1
ATOM 662 N N . PRO A 1 88 ? -0.473 3.171 11.853 1.00 92.56 88 PRO A N 1
ATOM 663 C CA . PRO A 1 88 ? -1.158 3.465 13.109 1.00 92.56 88 PRO A CA 1
ATOM 664 C C . PRO A 1 88 ? -0.554 4.650 13.871 1.00 92.56 88 PRO A C 1
ATOM 666 O O . PRO A 1 88 ? -1.303 5.417 14.474 1.00 92.56 88 PRO A O 1
ATOM 669 N N . GLU A 1 89 ? 0.766 4.827 13.801 1.00 93.69 89 GLU A N 1
ATOM 670 C CA . GLU A 1 89 ? 1.502 5.922 14.439 1.00 93.69 89 GLU A CA 1
ATOM 671 C C . GLU A 1 89 ? 1.091 7.270 13.838 1.00 93.69 89 GLU A C 1
ATOM 673 O O . GLU A 1 89 ? 0.658 8.163 14.565 1.00 93.69 89 GLU A O 1
ATOM 678 N N . VAL A 1 90 ? 1.097 7.384 12.504 1.00 93.12 90 VAL A N 1
ATOM 679 C CA . VAL A 1 90 ? 0.633 8.591 11.799 1.00 93.12 90 VAL A CA 1
ATOM 680 C C . VAL A 1 90 ? -0.845 8.862 12.087 1.00 93.12 90 VAL A C 1
ATOM 682 O O . VAL A 1 90 ? -1.255 10.009 12.268 1.00 93.12 90 VAL A O 1
ATOM 685 N N . MET A 1 91 ? -1.683 7.824 12.161 1.00 93.44 91 MET A N 1
ATOM 686 C CA . MET A 1 91 ? -3.095 7.995 12.527 1.00 93.44 91 MET A CA 1
ATOM 687 C C . MET A 1 91 ? -3.250 8.538 13.952 1.00 93.44 91 MET A C 1
ATOM 689 O O . MET A 1 91 ? -4.066 9.439 14.164 1.00 93.44 91 MET A O 1
ATOM 693 N N . ALA A 1 92 ? -2.454 8.040 14.902 1.00 93.00 92 ALA A N 1
ATOM 694 C CA . ALA A 1 92 ? -2.471 8.488 16.290 1.00 93.00 92 ALA A CA 1
ATOM 695 C C . ALA A 1 92 ? -2.032 9.954 16.425 1.00 93.00 92 ALA A C 1
ATOM 697 O O . ALA A 1 92 ? -2.725 10.730 17.085 1.00 93.00 92 ALA A O 1
ATOM 698 N N . GLU A 1 93 ? -0.960 10.361 15.735 1.00 93.00 93 GLU A N 1
ATOM 699 C CA . GLU A 1 93 ? -0.516 11.765 15.662 1.00 93.00 93 GLU A CA 1
ATOM 700 C C . GLU A 1 93 ? -1.610 12.695 15.122 1.00 93.00 93 GLU A C 1
ATOM 702 O O . GLU A 1 93 ? -1.735 13.850 15.529 1.00 93.00 93 GLU A O 1
ATOM 707 N N . LEU A 1 94 ? -2.456 12.176 14.233 1.00 92.19 94 LEU A N 1
ATOM 708 C CA . LEU A 1 94 ? -3.586 12.896 13.653 1.00 92.19 94 LEU A CA 1
ATOM 709 C C . LEU A 1 94 ? -4.874 12.802 14.486 1.00 92.19 94 LEU A C 1
ATOM 711 O O . LEU A 1 94 ? -5.934 13.214 14.008 1.00 92.19 94 LEU A O 1
ATOM 715 N N . GLY A 1 95 ? -4.806 12.274 15.710 1.00 93.06 95 GLY A N 1
ATOM 716 C CA . GLY A 1 95 ? -5.933 12.185 16.641 1.00 93.06 95 GLY A CA 1
ATOM 717 C C . GLY A 1 95 ? -6.919 11.053 16.341 1.00 93.06 95 GLY A C 1
ATOM 718 O O . GLY A 1 95 ? -8.056 11.085 16.815 1.00 93.06 95 GLY A O 1
ATOM 719 N N . VAL A 1 96 ? -6.517 10.058 15.547 1.00 95.56 96 VAL A N 1
ATOM 720 C CA . VAL A 1 96 ? -7.326 8.879 15.220 1.00 95.56 96 VAL A CA 1
ATOM 721 C C . VAL A 1 96 ? -6.781 7.670 15.971 1.00 95.56 96 VAL A C 1
ATOM 723 O O . VAL A 1 96 ? -5.661 7.226 15.732 1.00 95.56 96 VAL A O 1
ATOM 726 N N . ARG A 1 97 ? -7.601 7.072 16.839 1.00 94.44 97 ARG A N 1
ATOM 727 C CA . ARG A 1 97 ? -7.243 5.803 17.484 1.00 94.44 97 ARG A CA 1
ATOM 728 C C . ARG A 1 97 ? -7.454 4.653 16.506 1.00 94.44 97 ARG A C 1
ATOM 730 O O . ARG A 1 97 ? -8.564 4.481 16.009 1.00 94.44 97 ARG A O 1
ATOM 737 N N . THR A 1 98 ? -6.433 3.835 16.281 1.00 94.94 98 THR A N 1
ATOM 738 C CA . THR A 1 98 ? -6.536 2.643 15.427 1.00 94.94 98 THR A CA 1
ATOM 739 C C . THR A 1 98 ? -6.692 1.387 16.283 1.00 94.94 98 THR A C 1
ATOM 741 O O . THR A 1 98 ? -6.002 1.234 17.287 1.00 94.94 98 THR A O 1
ATOM 744 N N . ILE A 1 99 ? -7.611 0.496 15.910 1.00 94.69 99 ILE A N 1
ATOM 745 C CA . ILE A 1 99 ? -7.812 -0.817 16.533 1.00 94.69 99 ILE A CA 1
ATOM 746 C C . ILE A 1 99 ? -7.687 -1.880 15.446 1.00 94.69 99 ILE A C 1
ATOM 748 O O . ILE A 1 99 ? -8.404 -1.826 14.445 1.00 94.69 99 ILE A O 1
ATOM 752 N N . LEU A 1 100 ? -6.808 -2.858 15.664 1.00 93.69 100 LEU A N 1
ATOM 753 C CA . LEU A 1 100 ? -6.695 -4.011 14.780 1.00 93.69 100 LEU A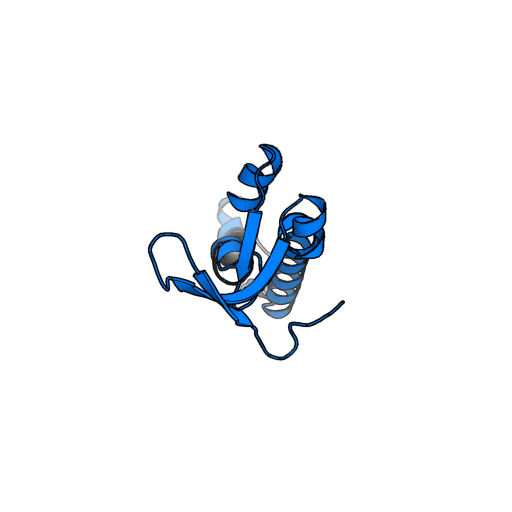 CA 1
ATOM 754 C C . LEU A 1 100 ? -7.674 -5.105 15.212 1.00 93.69 100 LEU A C 1
ATOM 756 O O . LEU A 1 100 ? -7.567 -5.682 16.297 1.00 93.69 100 LEU A O 1
ATOM 760 N N . GLY A 1 101 ? -8.674 -5.354 14.375 1.00 94.81 101 GLY A N 1
ATOM 761 C CA . GLY A 1 101 ? -9.757 -6.274 14.676 1.00 94.81 101 GLY A CA 1
ATOM 762 C C . GLY A 1 101 ? -10.892 -6.216 13.663 1.00 94.81 101 GLY A C 1
ATOM 763 O O . GLY A 1 101 ? -10.925 -5.385 12.758 1.00 94.81 101 GLY A O 1
ATOM 764 N N . SER A 1 102 ? -11.850 -7.121 13.821 1.00 95.50 102 SER A N 1
ATOM 765 C CA . SER A 1 102 ? -13.056 -7.158 12.992 1.00 95.50 102 SER A CA 1
ATOM 766 C C . SER A 1 102 ? -14.224 -6.522 13.737 1.00 95.50 102 SER A C 1
ATOM 768 O O . SER A 1 102 ? -14.592 -6.989 14.813 1.00 95.50 102 SER A O 1
ATOM 770 N N . ALA A 1 103 ? -14.813 -5.470 13.165 1.00 95.75 103 ALA A N 1
ATOM 771 C CA . ALA A 1 103 ? -15.982 -4.798 13.726 1.00 95.75 103 ALA A CA 1
ATOM 772 C C . ALA A 1 103 ? -17.298 -5.347 13.155 1.00 95.75 103 ALA A C 1
ATOM 774 O O . ALA A 1 103 ? -17.396 -5.618 11.956 1.00 95.75 103 ALA A O 1
ATOM 775 N N . ARG A 1 104 ? -18.336 -5.425 13.992 1.00 96.88 104 ARG A N 1
ATOM 776 C CA . ARG A 1 104 ? -19.727 -5.674 13.579 1.00 96.88 104 ARG A CA 1
ATOM 777 C C . ARG A 1 104 ? -20.700 -4.795 14.361 1.00 96.88 104 ARG A C 1
ATOM 779 O O . ARG A 1 104 ? -20.468 -4.513 15.534 1.00 96.88 104 ARG A O 1
ATOM 786 N N . PHE A 1 105 ? -21.798 -4.379 13.732 1.00 97.56 105 PHE A N 1
ATOM 787 C CA . PHE A 1 105 ? -22.869 -3.658 14.427 1.00 97.56 105 PHE A CA 1
ATOM 788 C C . PHE A 1 105 ? -23.682 -4.630 15.277 1.00 97.56 105 PHE A C 1
ATOM 790 O O . PHE A 1 105 ? -24.148 -5.649 14.769 1.00 97.56 105 PHE A O 1
ATOM 797 N N . VAL A 1 106 ? -23.857 -4.299 16.555 1.00 97.75 106 VAL A N 1
ATOM 798 C CA . VAL A 1 106 ? -24.782 -5.012 17.454 1.00 97.75 106 VAL A CA 1
ATOM 799 C C . VAL A 1 106 ? -26.112 -4.268 17.584 1.00 97.75 106 VAL A C 1
ATOM 801 O O . VAL A 1 106 ? -27.144 -4.882 17.827 1.00 97.75 106 VAL A O 1
ATOM 804 N N . ASP A 1 107 ? -26.105 -2.957 17.330 1.00 97.25 107 ASP A N 1
ATOM 805 C CA . ASP A 1 107 ? -27.294 -2.127 17.149 1.00 97.25 107 ASP A CA 1
ATOM 806 C C . ASP A 1 107 ? -26.971 -0.899 16.262 1.00 97.25 107 ASP A C 1
ATOM 808 O O . ASP A 1 107 ? -25.915 -0.828 15.634 1.00 97.25 107 ASP A O 1
ATOM 812 N N . ARG A 1 108 ? -27.885 0.080 16.174 1.00 97.25 108 ARG A N 1
ATOM 813 C CA . ARG A 1 108 ? -27.737 1.278 15.319 1.00 97.25 108 ARG A CA 1
ATOM 814 C C . ARG A 1 108 ? -26.583 2.213 15.705 1.00 97.25 108 ARG A C 1
ATOM 816 O O . ARG A 1 108 ? -26.190 3.033 14.879 1.00 97.25 108 ARG A O 1
ATOM 823 N N . LYS A 1 109 ? -26.116 2.181 16.953 1.00 97.06 109 LYS A N 1
ATOM 824 C CA . LYS A 1 109 ? -25.108 3.103 17.506 1.00 97.06 109 LYS A CA 1
ATOM 825 C C . LYS A 1 109 ? -23.953 2.387 18.209 1.00 97.06 109 LYS A C 1
ATOM 827 O O . LYS A 1 109 ? -23.015 3.060 18.629 1.00 97.06 109 LYS A O 1
ATOM 832 N N . THR A 1 110 ? -23.992 1.062 18.288 1.00 96.69 110 THR A N 1
ATOM 833 C CA . THR A 1 110 ? -22.992 0.256 18.987 1.00 96.69 110 THR A CA 1
ATOM 834 C C . THR A 1 110 ? -22.333 -0.737 18.036 1.00 96.69 110 THR A C 1
ATOM 836 O O . THR A 1 110 ? -22.992 -1.460 17.281 1.00 96.69 110 THR A O 1
ATOM 839 N N . LEU A 1 111 ? -21.006 -0.782 18.105 1.00 96.88 111 LEU A N 1
ATOM 840 C CA . LEU A 1 111 ? -20.154 -1.716 17.382 1.00 96.88 111 LEU A CA 1
ATOM 841 C C . LEU A 1 111 ? -19.416 -2.591 18.394 1.00 96.88 111 LEU A C 1
ATOM 843 O O . LEU A 1 111 ? -18.905 -2.088 19.392 1.00 96.88 111 LEU A O 1
ATOM 847 N N . GLU A 1 112 ? -19.320 -3.881 18.101 1.00 97.19 112 GLU A N 1
ATOM 848 C CA . GLU A 1 112 ? -18.429 -4.809 18.790 1.00 97.19 112 GLU A CA 1
ATOM 849 C C . GLU A 1 112 ? -17.202 -5.057 17.912 1.00 97.19 112 GLU A C 1
ATOM 851 O O . GLU A 1 112 ? -17.334 -5.196 16.693 1.00 97.19 112 GLU A O 1
ATOM 856 N N . VAL A 1 113 ? -16.016 -5.113 18.521 1.00 97.19 113 VAL A N 1
ATOM 857 C CA . VAL A 1 113 ? -14.757 -5.380 17.819 1.00 97.19 113 VAL A CA 1
ATOM 858 C C . VAL A 1 113 ? -14.116 -6.640 18.384 1.00 97.19 113 VAL A C 1
ATOM 860 O O . VAL A 1 113 ? -13.701 -6.666 19.540 1.00 97.19 113 VAL A O 1
ATOM 863 N N . ALA A 1 114 ? -13.998 -7.671 17.552 1.00 95.44 114 ALA A N 1
ATOM 864 C CA . ALA A 1 114 ? -13.177 -8.836 17.846 1.00 95.44 114 ALA A CA 1
ATOM 865 C C . ALA A 1 114 ? -11.712 -8.488 17.547 1.00 95.44 114 ALA A C 1
ATOM 867 O O . ALA A 1 114 ? -11.339 -8.326 16.380 1.00 95.44 114 ALA A O 1
ATOM 868 N N . LEU A 1 115 ? -10.906 -8.319 18.597 1.00 93.69 115 LEU A N 1
ATOM 869 C CA . LEU A 1 115 ? -9.480 -8.010 18.476 1.00 93.69 115 LEU A CA 1
ATOM 870 C C . LEU A 1 115 ? -8.735 -9.177 17.820 1.00 93.69 115 LEU A C 1
ATOM 872 O O . LEU A 1 115 ? -9.052 -10.339 18.073 1.00 93.69 115 LEU A O 1
ATOM 876 N N . GLN A 1 116 ? -7.735 -8.874 16.996 1.00 84.06 116 GLN A N 1
ATOM 877 C CA . GLN A 1 116 ? -6.808 -9.907 16.536 1.00 84.06 116 GLN A CA 1
ATOM 878 C C . GLN A 1 116 ? -5.842 -10.301 17.659 1.00 84.06 116 GLN A C 1
ATOM 880 O O . GLN A 1 116 ? -5.324 -9.440 18.373 1.00 84.06 116 GLN A O 1
ATOM 885 N N . GLU A 1 117 ? -5.575 -11.602 17.807 1.00 61.09 117 GLU A N 1
ATOM 886 C CA . GLU A 1 117 ? -4.522 -12.082 18.706 1.00 61.09 117 GLU A CA 1
ATOM 887 C C . GLU A 1 117 ? -3.177 -11.463 18.292 1.00 61.09 117 GLU A C 1
ATOM 889 O O . GLU A 1 117 ? -2.780 -11.526 17.130 1.00 61.09 117 GLU A O 1
ATOM 894 N N . GLY A 1 118 ? -2.506 -10.803 19.242 1.00 58.34 118 GLY A N 1
ATOM 895 C CA . GLY A 1 118 ? -1.271 -10.046 19.003 1.00 58.34 118 GLY A CA 1
ATOM 896 C C . GLY A 1 118 ? -1.450 -8.542 18.741 1.00 58.34 118 GLY A C 1
ATOM 897 O O . GLY A 1 118 ? -0.453 -7.834 18.668 1.00 58.34 118 GLY A O 1
ATOM 898 N N . ALA A 1 119 ? -2.683 -8.020 18.673 1.00 50.72 119 ALA A N 1
ATOM 899 C CA . ALA A 1 119 ? -2.961 -6.581 18.519 1.00 50.72 119 ALA A CA 1
ATOM 900 C C . ALA A 1 119 ? -2.855 -5.759 19.825 1.00 50.72 119 ALA A C 1
ATOM 902 O O . ALA A 1 119 ? -3.132 -4.559 19.832 1.00 50.72 119 ALA A O 1
ATOM 903 N N . GLY A 1 120 ? -2.485 -6.395 20.940 1.00 41.41 120 GLY A N 1
ATOM 904 C CA . GLY A 1 120 ? -2.213 -5.738 22.217 1.00 41.41 120 GLY A CA 1
ATOM 905 C C . GLY A 1 120 ? -0.735 -5.384 22.346 1.00 41.41 120 GLY A C 1
ATOM 906 O O . GLY A 1 120 ? 0.010 -6.112 22.994 1.00 41.41 120 GLY A O 1
ATOM 907 N N . GLY A 1 121 ? -0.315 -4.284 21.726 1.00 37.12 121 GLY A N 1
ATOM 908 C CA . GLY A 1 121 ? 0.995 -3.676 21.947 1.00 37.12 121 GLY A CA 1
ATOM 909 C C . GLY A 1 121 ? 0.825 -2.262 22.492 1.00 37.12 121 GLY A C 1
ATOM 910 O O . GLY A 1 121 ? 0.441 -1.396 21.719 1.00 37.12 121 GLY A O 1
ATOM 911 N N . ALA A 1 122 ? 1.083 -2.122 23.801 1.00 31.88 122 ALA A N 1
ATOM 912 C CA . ALA A 1 122 ? 1.338 -0.918 24.615 1.00 31.88 122 ALA A CA 1
ATOM 913 C C . ALA 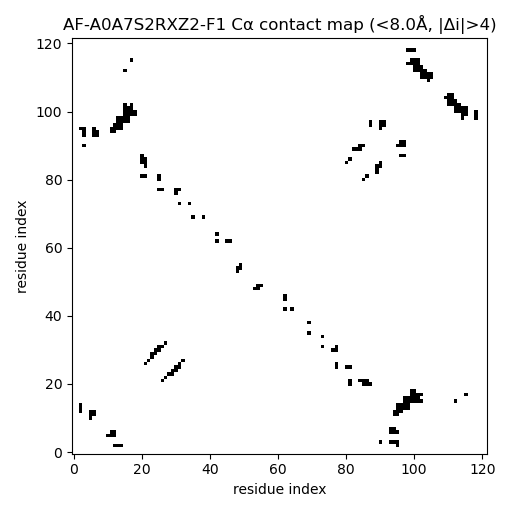A 1 122 ? 0.524 0.361 24.331 1.00 31.88 122 ALA A C 1
ATOM 915 O O . ALA A 1 122 ? 0.810 1.065 23.340 1.00 31.88 122 ALA A O 1
#

Foldseek 3Di:
DVQLVCLVVVDQAEAEAQDFWPPCCLPPPVLLVVLVVVLVVVQVCLQPVVVVVDDDPPPCNDPDDDVVVSVVVSVVSSVVCCVVPTDQVNCVVSNYHYAHFDWDDPDPPDIDTDGDVVRDDD

Radius of gyration: 21.67 Å; Cα contacts (8 Å, |Δi|>4): 127; chains: 1; bounding box: 50×31×60 Å

Solvent-accessible surface area (backbone atoms only — not comparable to full-atom values): 7284 Å² total; per-residue (Å²): 111,67,56,54,52,44,20,74,73,74,40,93,34,76,46,74,37,72,78,63,70,57,47,54,47,46,73,72,34,59,48,50,52,52,52,52,50,51,52,52,49,52,52,49,49,63,76,53,26,53,88,74,76,49,68,73,64,93,90,60,88,66,84,83,78,60,65,64,63,53,48,52,54,44,52,52,51,39,49,53,49,31,69,71,68,30,32,62,66,53,34,43,79,49,52,24,47,68,43,52,17,48,74,45,74,80,52,99,90,44,71,46,67,52,67,44,92,84,61,84,72,137

Mean predicted aligned error: 6.44 Å

Sequence (122 aa):
AFSRFGAKFGKSVVLVEKARTGGDCTWYGCVPSKALIRSARAAHAVRTSGKYGVVPREGGEAVQVDMKVIRERLDSTRQGIYEADDSPEVMAELGVRTILGSARFVDRKTLEVALQEGAGGA

Nearest PDB structures (foldseek):
  1ebd-assembly1_B  TM=8.942E-01  e=2.995E-06  Geobacillus stearothermophilus
  1zx9-assembly1_A-2  TM=8.152E-01  e=1.518E-05  Pseudomonas aeruginosa
  4k7z-assembly1_A-2  TM=8.696E-01  e=1.472E-04  Pseudomonas aeruginosa
  1grt-assembly1_A  TM=8.249E-01  e=7.208E-05  Homo sapiens
  2hqm-assembly1_B  TM=7.902E-01  e=4.438E-04  Saccharomyces cerevisiae

Secondary structure (DSSP, 8-state):
-HHHHHHHTT--EEEEESS-TTHHHHHTSHHHHHHHHHHHHHHHHHHTGGGGT-PPPTT--S----HHHHHHHHHHHHHHHIIIIISHHHHHHTTEEEEEEEEEESSSS-EEEEEPTT----

pLDDT: mean 89.34, std 12.78, range [31.88, 97.75]